Protein AF-K1TNC6-F1 (afdb_monomer_lite)

Secondary structure (DSSP, 8-state):
-PPP-PPPP-EEEEEETTEEEEEETTTTEEEE---SPPPP-TTS-HHHHHHHHHHHH-SS------S-HHHHHHHHHHHHHHHHHHHHHHHHHHHHHHHHTS---PPP--HHHHH-HHHHHHHHHHHHHHHHHHHHHHHS-SS---SS-----TTT-

Foldseek 3Di:
DDPPDDDDWDWDWDQDPQGIWIAGPVVRDIGDPDPHDGDDDPVDDVVVSVVVVVVVPPPDDDDDDDDPCPVVVVVVVVVVVVVVVVVVVVVVVVVVVVVVVPDQPQDDDDPVLCPDPVCVVVNVVSVVVSVVVVVVVVPDDPDDDDPDDPDDDPVVD

Radius of gyration: 32.26 Å; chains: 1; bounding box: 83×70×68 Å

Structure (mmCIF, N/CA/C/O backbone):
data_AF-K1TNC6-F1
#
_entry.id   AF-K1TNC6-F1
#
loop_
_atom_site.group_PDB
_atom_site.id
_atom_site.type_symbol
_atom_site.label_atom_id
_atom_site.label_alt_id
_atom_site.label_comp_id
_atom_site.label_asym_id
_atom_site.label_entity_id
_atom_site.label_seq_id
_atom_site.pdbx_PDB_ins_code
_atom_site.Cartn_x
_atom_site.Cartn_y
_atom_site.Cartn_z
_atom_site.occupancy
_atom_site.B_iso_or_equiv
_atom_site.auth_seq_id
_atom_site.auth_comp_id
_atom_site.auth_asym_id
_atom_site.auth_atom_id
_atom_site.pdbx_PDB_model_num
ATOM 1 N N . MET A 1 1 ? 59.510 36.411 -0.422 1.00 60.94 1 MET A N 1
ATOM 2 C CA . MET A 1 1 ? 58.804 36.754 -1.675 1.00 60.94 1 MET A CA 1
ATOM 3 C C . MET A 1 1 ? 57.589 35.845 -1.750 1.00 60.94 1 MET A C 1
ATOM 5 O O . MET A 1 1 ? 57.744 34.676 -1.435 1.00 60.94 1 MET A O 1
ATOM 9 N N . LYS A 1 2 ? 56.385 36.374 -1.997 1.00 62.66 2 LYS A N 1
ATOM 10 C CA . LYS A 1 2 ? 55.171 35.546 -2.102 1.00 62.66 2 LYS A CA 1
ATOM 11 C C . LYS A 1 2 ? 55.139 34.957 -3.509 1.00 62.66 2 LYS A C 1
ATOM 13 O O . LYS A 1 2 ? 55.265 35.721 -4.464 1.00 62.66 2 LYS A O 1
ATOM 18 N N . ASP A 1 3 ? 55.017 33.640 -3.614 1.00 74.25 3 ASP A N 1
ATOM 19 C CA . ASP A 1 3 ? 54.965 32.958 -4.905 1.00 74.25 3 ASP A CA 1
ATOM 20 C C . ASP A 1 3 ? 53.790 33.485 -5.747 1.00 74.25 3 ASP A C 1
ATOM 22 O O . ASP A 1 3 ? 52.701 33.711 -5.204 1.00 74.25 3 ASP A O 1
ATOM 26 N N . PRO A 1 4 ? 53.984 33.717 -7.059 1.00 76.06 4 PRO A N 1
ATOM 27 C CA . PRO A 1 4 ? 52.919 34.198 -7.926 1.00 76.06 4 PRO A CA 1
ATOM 28 C C . PRO A 1 4 ? 51.790 33.163 -7.984 1.00 76.06 4 PRO A C 1
ATOM 30 O O . PRO A 1 4 ? 51.997 32.000 -8.340 1.00 76.06 4 PRO A O 1
ATOM 33 N N . LEU A 1 5 ? 50.582 33.594 -7.611 1.00 77.25 5 LEU A N 1
ATOM 34 C CA . LEU A 1 5 ? 49.397 32.745 -7.577 1.00 77.25 5 LEU A CA 1
ATOM 35 C C . LEU A 1 5 ? 49.023 32.332 -9.006 1.00 77.25 5 LEU A C 1
ATOM 37 O O . LEU A 1 5 ? 48.626 33.167 -9.818 1.00 77.25 5 LEU A O 1
ATOM 41 N N . LYS A 1 6 ? 49.157 31.038 -9.313 1.00 79.88 6 LYS A N 1
ATOM 42 C CA . LYS A 1 6 ? 48.755 30.488 -10.611 1.00 79.88 6 LYS A CA 1
ATOM 43 C C . LYS A 1 6 ? 47.228 30.565 -10.770 1.00 79.88 6 LYS A C 1
ATOM 45 O O . LYS A 1 6 ? 46.513 30.313 -9.793 1.00 79.88 6 LYS A O 1
ATOM 50 N N . PRO A 1 7 ? 46.720 30.886 -11.973 1.00 80.25 7 PRO A N 1
ATOM 51 C CA . PRO A 1 7 ? 45.289 30.839 -12.246 1.00 80.25 7 PRO A CA 1
ATOM 52 C C . PRO A 1 7 ? 44.763 29.411 -12.051 1.00 80.25 7 PRO A C 1
ATOM 54 O O . PRO A 1 7 ? 45.460 28.437 -12.333 1.00 80.25 7 PRO A O 1
ATOM 57 N N . ARG A 1 8 ? 43.542 29.293 -11.519 1.00 80.38 8 ARG A N 1
ATOM 58 C CA . ARG A 1 8 ? 42.866 28.003 -11.343 1.00 80.38 8 ARG A CA 1
ATOM 59 C C . ARG A 1 8 ? 42.250 27.553 -12.662 1.00 80.38 8 ARG A C 1
ATOM 61 O O . ARG A 1 8 ? 41.663 28.369 -13.368 1.00 80.38 8 ARG A O 1
ATOM 68 N N . ASP A 1 9 ? 42.333 26.255 -12.924 1.00 85.00 9 ASP A N 1
ATOM 69 C CA . ASP A 1 9 ? 41.695 25.635 -14.080 1.00 85.00 9 ASP A CA 1
ATOM 70 C C . ASP A 1 9 ? 40.168 25.760 -14.006 1.00 85.00 9 ASP A C 1
ATOM 72 O O . ASP A 1 9 ? 39.556 25.651 -12.934 1.00 85.00 9 ASP A O 1
ATOM 76 N N . LYS A 1 10 ? 39.543 25.958 -15.167 1.00 88.12 10 LYS A N 1
ATOM 77 C CA . LYS A 1 10 ? 38.090 25.972 -15.305 1.00 88.12 10 LYS A CA 1
ATOM 78 C C . LYS A 1 10 ? 37.582 24.549 -15.522 1.00 88.12 10 LYS A C 1
ATOM 80 O O . LYS A 1 10 ? 37.638 24.013 -16.623 1.00 88.12 10 LYS A O 1
ATOM 85 N N . ILE A 1 11 ? 37.084 23.955 -14.444 1.00 90.56 11 ILE A N 1
ATOM 86 C CA . ILE A 1 11 ? 36.599 22.575 -14.419 1.00 90.56 11 ILE A CA 1
ATOM 87 C C . ILE A 1 11 ? 35.067 22.566 -14.407 1.00 90.56 11 ILE A C 1
ATOM 89 O O . ILE A 1 11 ? 34.441 23.269 -13.608 1.00 90.56 11 ILE A O 1
ATOM 93 N N . THR A 1 12 ? 34.458 21.764 -15.280 1.00 91.69 12 THR A N 1
ATOM 94 C CA . THR A 1 12 ? 33.009 21.527 -15.310 1.00 91.69 12 THR A CA 1
ATOM 95 C C . THR A 1 12 ? 32.704 20.036 -15.346 1.00 91.69 12 THR A C 1
ATOM 97 O O . THR A 1 12 ? 33.453 19.259 -15.920 1.00 91.69 12 THR A O 1
ATOM 100 N N . GLN A 1 13 ? 31.592 19.617 -14.745 1.00 93.75 13 GLN A N 1
ATOM 101 C CA . GLN A 1 13 ? 31.137 18.231 -14.829 1.00 93.75 13 GLN A CA 1
ATOM 102 C C . GLN A 1 13 ? 29.942 18.131 -15.772 1.00 93.75 13 GLN A C 1
ATOM 104 O O . GLN A 1 13 ? 29.006 18.934 -15.702 1.00 93.75 13 GLN A O 1
ATOM 109 N N . LYS A 1 14 ? 29.983 17.153 -16.675 1.00 91.62 14 LYS A N 1
ATOM 110 C CA . LYS A 1 14 ? 28.945 16.897 -17.674 1.00 91.62 14 LYS A CA 1
ATOM 111 C C . LYS A 1 14 ? 28.487 15.447 -17.583 1.00 91.62 14 LYS A C 1
ATOM 113 O O . LYS A 1 14 ? 29.267 14.543 -17.294 1.00 91.62 14 LYS A O 1
ATOM 118 N N . MET A 1 15 ? 27.205 15.226 -17.849 1.00 92.81 15 MET A N 1
ATOM 119 C CA . MET A 1 15 ? 26.648 13.883 -17.983 1.00 92.81 15 MET A CA 1
ATOM 120 C C . MET A 1 15 ? 26.757 13.439 -19.439 1.00 92.8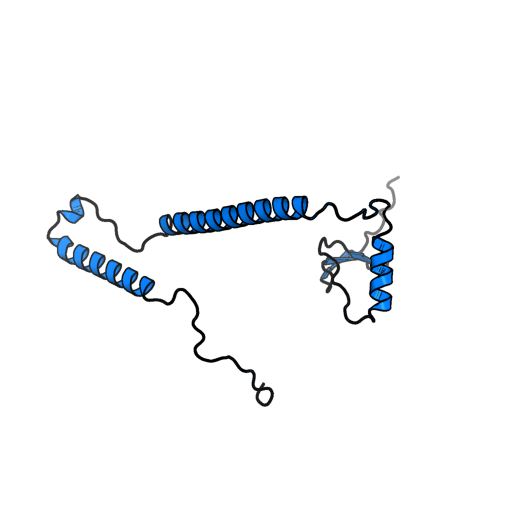1 15 MET A C 1
ATOM 122 O O . MET A 1 15 ? 26.220 14.097 -20.326 1.00 92.81 15 MET A O 1
ATOM 126 N N . SER A 1 16 ? 27.440 12.322 -19.674 1.00 83.94 16 SER A N 1
ATOM 127 C CA . SER A 1 16 ? 27.522 11.644 -20.969 1.00 83.94 16 SER A CA 1
ATOM 128 C C . SER A 1 16 ? 26.727 10.329 -20.944 1.00 83.94 16 SER A C 1
ATOM 130 O O . SER A 1 16 ? 26.284 9.884 -19.880 1.00 83.94 16 SER A O 1
ATOM 132 N N . ARG A 1 17 ? 26.557 9.686 -22.109 1.00 83.12 17 ARG A N 1
ATOM 133 C CA . ARG A 1 17 ? 25.978 8.328 -22.260 1.00 83.12 17 ARG A CA 1
ATOM 134 C C . ARG A 1 17 ? 26.593 7.335 -21.265 1.00 83.12 17 ARG A C 1
ATOM 136 O O . ARG A 1 17 ? 25.901 6.562 -20.604 1.00 83.12 17 ARG A O 1
ATOM 143 N N . ASP A 1 18 ? 27.896 7.480 -21.132 1.00 77.81 18 ASP A N 1
ATOM 144 C CA . ASP A 1 18 ? 28.833 6.672 -20.378 1.00 77.81 18 ASP A CA 1
ATOM 145 C C . ASP A 1 18 ? 28.944 7.087 -18.901 1.00 77.81 18 ASP A C 1
ATOM 147 O O . ASP A 1 18 ? 29.632 6.463 -18.100 1.00 77.81 18 ASP A O 1
ATOM 151 N N . GLY A 1 19 ? 28.212 8.121 -18.494 1.00 87.81 19 GLY A N 1
ATOM 152 C CA . GLY A 1 19 ? 28.184 8.623 -17.129 1.00 87.81 19 GLY A CA 1
ATOM 153 C C . GLY A 1 19 ? 28.879 9.972 -16.976 1.00 87.81 19 GLY A C 1
ATOM 154 O O . GLY A 1 19 ? 29.031 10.739 -17.926 1.00 87.81 19 GLY A O 1
ATOM 155 N N . LEU A 1 20 ? 29.231 10.290 -15.735 1.00 90.25 20 LEU A N 1
ATOM 156 C CA . LEU A 1 20 ? 29.827 11.562 -15.343 1.00 90.25 20 LEU A CA 1
ATOM 157 C C . LEU A 1 20 ? 31.258 11.714 -15.887 1.00 90.25 20 LEU A C 1
ATOM 159 O O . LEU A 1 20 ? 32.128 10.883 -15.603 1.00 90.25 20 LEU A O 1
ATOM 163 N N . ILE A 1 21 ? 31.484 12.795 -16.631 1.00 90.94 21 ILE A N 1
ATOM 164 C CA . ILE A 1 21 ? 32.794 13.229 -17.120 1.00 90.94 21 ILE A CA 1
ATOM 165 C C . ILE A 1 21 ? 33.123 14.614 -16.556 1.00 90.94 21 ILE A C 1
ATOM 167 O O . ILE A 1 21 ? 32.240 15.459 -16.397 1.00 90.94 21 ILE A O 1
ATOM 171 N N . GLU A 1 22 ? 34.390 14.844 -16.257 1.00 90.94 22 G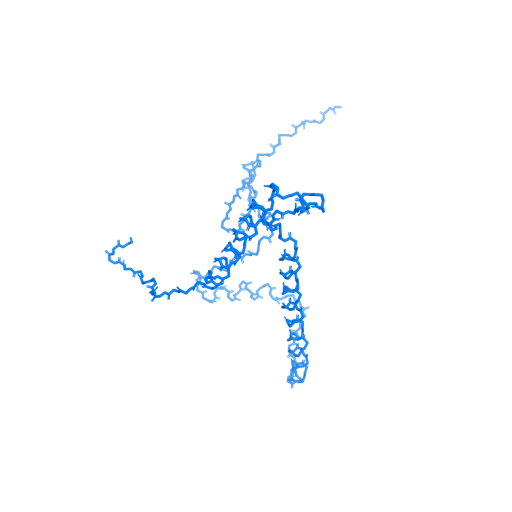LU A N 1
ATOM 172 C CA . GLU A 1 22 ? 34.937 16.132 -15.860 1.00 90.94 22 GLU A CA 1
ATOM 173 C C . GLU A 1 22 ? 35.703 16.732 -17.041 1.00 90.94 22 GLU A C 1
ATOM 175 O O . GLU A 1 22 ? 36.576 16.086 -17.612 1.00 90.94 22 GLU A O 1
ATOM 180 N N . VAL A 1 23 ? 35.345 17.951 -17.440 1.00 91.00 23 VAL A N 1
ATOM 181 C CA . VAL A 1 23 ? 35.933 18.685 -18.561 1.00 91.00 23 VAL A CA 1
ATOM 182 C C . VAL A 1 23 ? 36.703 19.877 -18.008 1.00 91.00 23 VAL A C 1
ATOM 184 O O . VAL A 1 23 ? 36.121 20.767 -17.381 1.00 91.00 23 VAL A O 1
ATOM 187 N N . ASN A 1 24 ? 38.010 19.895 -18.247 1.00 88.62 24 ASN A N 1
ATOM 188 C CA . ASN A 1 24 ? 38.887 21.015 -17.950 1.00 88.62 24 ASN A CA 1
ATOM 189 C C . ASN A 1 24 ? 39.040 21.873 -19.209 1.00 88.62 24 ASN A C 1
ATOM 191 O O . ASN A 1 24 ? 39.790 21.537 -20.121 1.00 88.62 24 ASN A O 1
ATOM 195 N N . GLU A 1 25 ? 38.335 22.999 -19.246 1.00 81.75 25 GLU A N 1
ATOM 196 C CA . GLU A 1 25 ? 38.319 23.914 -20.393 1.00 81.75 25 GLU A CA 1
ATOM 197 C C . GLU A 1 25 ? 39.667 24.631 -20.580 1.00 81.75 25 GLU A C 1
ATOM 199 O O . GLU A 1 25 ? 39.978 25.087 -21.672 1.00 81.75 25 GLU A O 1
ATOM 204 N N . THR A 1 26 ? 40.492 24.721 -19.532 1.00 81.56 26 THR A N 1
ATOM 205 C CA . THR A 1 26 ? 41.816 25.367 -19.585 1.00 81.56 26 THR A CA 1
ATOM 206 C C . THR A 1 26 ? 42.883 24.459 -20.195 1.00 81.56 26 THR A C 1
ATOM 208 O O . THR A 1 26 ? 43.842 24.949 -20.785 1.00 81.56 26 THR A O 1
ATOM 211 N N . LYS A 1 27 ? 42.727 23.140 -20.044 1.00 81.06 27 LYS A N 1
ATOM 212 C CA . LYS A 1 27 ? 43.653 22.123 -20.568 1.00 81.06 27 LYS A CA 1
ATOM 213 C C . LYS A 1 27 ? 43.091 21.349 -21.759 1.00 81.06 27 LYS A C 1
ATOM 215 O O . LYS A 1 27 ? 43.787 20.489 -22.284 1.00 81.06 27 LYS A O 1
ATOM 220 N N . GLU A 1 28 ? 41.844 21.629 -22.139 1.00 81.12 28 GLU A N 1
ATOM 221 C CA . GLU A 1 28 ? 41.077 20.888 -23.148 1.00 81.12 28 GLU A CA 1
ATOM 222 C C . GLU A 1 28 ? 41.039 19.371 -22.877 1.00 81.12 28 GLU A C 1
ATOM 224 O O . GLU A 1 28 ? 40.957 18.556 -23.793 1.00 81.12 28 GLU A O 1
ATOM 229 N N . THR A 1 29 ? 41.091 18.972 -21.601 1.00 82.31 29 THR A N 1
ATOM 230 C CA . THR A 1 29 ? 41.043 17.561 -21.196 1.00 82.31 29 THR A CA 1
ATOM 231 C C . THR A 1 29 ? 39.650 17.175 -20.713 1.00 82.31 29 THR A C 1
ATOM 233 O O . THR A 1 29 ? 38.964 17.957 -20.053 1.00 82.31 29 THR A O 1
ATOM 236 N N . ALA A 1 30 ? 39.231 15.947 -21.024 1.00 84.88 30 ALA A N 1
ATOM 237 C CA . ALA A 1 30 ? 37.993 15.355 -20.531 1.00 84.88 30 ALA A CA 1
ATOM 238 C C . ALA A 1 30 ? 38.291 13.988 -19.906 1.00 84.88 30 ALA A C 1
ATOM 240 O O . ALA A 1 30 ? 38.787 13.089 -20.582 1.00 84.88 30 ALA A O 1
ATOM 241 N N . GLU A 1 31 ? 37.984 13.829 -18.621 1.00 86.44 31 GLU A N 1
ATOM 242 C CA . GLU A 1 31 ? 38.235 12.602 -17.865 1.00 86.44 31 GLU A CA 1
ATOM 243 C C . GLU A 1 31 ? 36.928 11.996 -17.353 1.00 86.44 31 GLU A C 1
ATOM 245 O O . GLU A 1 31 ? 36.048 12.687 -16.837 1.00 86.44 31 GLU A O 1
ATOM 250 N N . ARG A 1 32 ? 36.777 10.674 -17.482 1.00 86.75 32 ARG A N 1
ATOM 251 C CA . ARG A 1 32 ? 35.612 9.955 -16.956 1.00 86.75 32 ARG A CA 1
ATOM 252 C C . ARG A 1 32 ? 35.815 9.662 -15.476 1.00 86.75 32 ARG A C 1
ATOM 254 O O . ARG A 1 32 ? 36.668 8.866 -15.106 1.00 86.75 32 ARG A O 1
ATOM 261 N N . ILE A 1 33 ? 34.959 10.245 -14.643 1.00 88.81 33 ILE A N 1
ATOM 262 C CA . ILE A 1 33 ? 34.966 10.055 -13.183 1.00 88.81 33 ILE A CA 1
ATOM 263 C C . ILE A 1 33 ? 33.846 9.116 -12.701 1.00 88.81 33 ILE A C 1
ATOM 265 O O . ILE A 1 33 ? 33.696 8.853 -11.508 1.00 88.81 33 ILE A O 1
ATOM 269 N N . SER A 1 34 ? 33.031 8.595 -13.623 1.00 84.12 34 SER A N 1
ATOM 270 C CA . SER A 1 34 ? 31.932 7.682 -13.309 1.00 84.12 34 SER A CA 1
ATOM 271 C C . SER A 1 34 ? 32.395 6.250 -13.046 1.00 84.12 34 SER A C 1
ATOM 273 O O . SER A 1 34 ? 33.150 5.687 -13.830 1.00 84.12 34 SER A O 1
ATOM 275 N N . ARG A 1 35 ? 31.831 5.621 -12.004 1.00 85.19 35 ARG A N 1
ATOM 276 C CA . ARG A 1 35 ? 31.988 4.184 -11.702 1.00 85.19 35 ARG A CA 1
ATOM 277 C C . ARG A 1 35 ? 31.034 3.271 -12.490 1.00 85.19 35 ARG A C 1
ATOM 279 O O . ARG A 1 35 ? 30.959 2.085 -12.196 1.00 85.19 35 ARG A O 1
ATOM 286 N N . ARG A 1 36 ? 30.246 3.818 -13.423 1.00 80.62 36 ARG A N 1
ATOM 287 C CA . ARG A 1 36 ? 29.344 3.030 -14.277 1.00 80.62 36 ARG A CA 1
ATOM 288 C C . ARG A 1 36 ? 30.176 2.167 -15.228 1.00 80.62 36 ARG A C 1
ATOM 290 O O . ARG A 1 36 ? 31.122 2.688 -15.820 1.00 80.62 36 ARG A O 1
ATOM 297 N N . GLU A 1 37 ? 29.800 0.902 -15.396 1.00 77.00 37 GLU A N 1
ATOM 298 C CA . GLU A 1 37 ? 30.378 0.012 -16.409 1.00 77.00 37 GLU A CA 1
ATOM 299 C C . GLU A 1 37 ? 30.222 0.621 -17.811 1.00 77.00 37 GLU A C 1
ATOM 301 O O . GLU A 1 37 ? 29.258 1.338 -18.093 1.00 77.00 37 GLU A O 1
ATOM 306 N N . GLN A 1 38 ? 31.215 0.420 -18.676 1.00 73.31 38 GLN A N 1
ATOM 307 C CA . GLN A 1 38 ? 31.145 0.911 -20.047 1.00 73.31 38 GLN A CA 1
ATOM 308 C C . GLN A 1 38 ? 30.134 0.062 -20.818 1.00 73.31 38 GLN A C 1
ATOM 310 O O . GLN A 1 38 ? 30.248 -1.162 -20.846 1.00 73.31 38 GLN A O 1
ATOM 315 N N . GLU A 1 39 ? 29.122 0.702 -21.403 1.00 69.00 39 GLU A N 1
ATOM 316 C CA . GLU A 1 39 ? 28.167 -0.022 -22.234 1.00 69.00 39 GLU A CA 1
ATOM 317 C C . GLU A 1 39 ? 28.850 -0.442 -23.537 1.00 69.00 39 GLU A C 1
ATOM 319 O O . GLU A 1 39 ? 29.611 0.321 -24.131 1.00 69.00 39 GLU A O 1
ATOM 324 N N . ALA A 1 40 ? 28.599 -1.677 -23.966 1.00 69.81 40 ALA A N 1
ATOM 325 C CA . ALA A 1 40 ? 29.144 -2.177 -25.216 1.00 69.81 40 ALA A CA 1
ATOM 326 C C . ALA A 1 40 ? 28.481 -1.463 -26.405 1.00 69.81 40 ALA A C 1
ATOM 328 O O . ALA A 1 40 ? 27.255 -1.434 -26.536 1.00 69.81 40 ALA A O 1
ATOM 329 N N . ASP A 1 41 ? 29.305 -0.914 -27.295 1.00 67.88 41 ASP A N 1
ATOM 330 C CA . ASP A 1 41 ? 28.858 -0.325 -28.555 1.00 67.88 41 ASP A CA 1
ATOM 331 C C . ASP A 1 41 ? 28.474 -1.432 -29.550 1.00 67.88 41 ASP A C 1
ATOM 333 O O . ASP A 1 41 ? 29.291 -1.892 -30.348 1.00 67.88 41 ASP A O 1
ATOM 337 N N . PHE A 1 42 ? 27.204 -1.842 -29.554 1.00 65.94 42 PHE A N 1
ATOM 338 C CA . PHE A 1 42 ? 26.682 -2.843 -30.501 1.00 65.94 42 PHE A CA 1
ATOM 339 C C . PHE A 1 42 ? 26.525 -2.326 -31.945 1.00 65.94 42 PHE A C 1
ATOM 341 O O . PHE A 1 42 ? 26.059 -3.055 -32.817 1.00 65.94 42 PHE A O 1
ATOM 348 N N . SER A 1 43 ? 26.887 -1.068 -32.210 1.00 68.81 43 SER A N 1
ATOM 349 C CA . SER A 1 43 ? 26.931 -0.485 -33.557 1.00 68.81 43 SER A CA 1
ATOM 350 C C . SER A 1 43 ? 28.216 -0.826 -34.321 1.00 68.81 43 SER A C 1
ATOM 352 O O . SER A 1 43 ? 28.266 -0.645 -35.538 1.00 68.81 43 SER A O 1
ATOM 354 N N . LYS A 1 44 ? 29.255 -1.317 -33.631 1.00 63.12 44 LYS A N 1
ATOM 355 C CA . LYS A 1 44 ? 30.518 -1.749 -34.241 1.00 63.12 44 LYS A CA 1
ATOM 356 C C . LYS A 1 44 ? 30.407 -3.209 -34.689 1.00 63.12 44 LYS A C 1
ATOM 358 O O . LYS A 1 44 ? 29.818 -4.040 -34.002 1.00 63.12 44 LYS A O 1
ATOM 363 N N . GLN A 1 45 ? 30.970 -3.517 -35.858 1.00 58.28 45 GLN A N 1
ATOM 364 C CA . GLN A 1 45 ? 31.040 -4.882 -36.389 1.00 58.28 45 GLN A CA 1
ATOM 365 C C . GLN A 1 45 ? 31.707 -5.818 -35.353 1.00 58.28 45 GLN A C 1
ATOM 367 O O . GLN A 1 45 ? 32.663 -5.405 -34.688 1.00 58.28 45 GLN A O 1
ATOM 372 N N . PRO A 1 46 ? 31.240 -7.074 -35.212 1.00 57.47 46 PRO A N 1
ATOM 373 C CA . PRO A 1 46 ? 31.637 -7.985 -34.127 1.00 57.47 46 PRO A CA 1
ATOM 374 C C . PRO A 1 46 ? 33.148 -8.266 -34.074 1.00 57.47 46 PRO A C 1
ATOM 376 O O . PRO A 1 46 ? 33.686 -8.585 -33.016 1.00 57.47 46 PRO A O 1
ATOM 379 N N . GLU A 1 47 ? 33.844 -8.095 -35.196 1.00 54.44 47 GLU A N 1
ATOM 380 C CA . GLU A 1 47 ? 35.281 -8.334 -35.332 1.00 54.44 47 GLU A CA 1
ATOM 381 C C . GLU A 1 47 ? 36.148 -7.287 -34.602 1.00 54.44 47 GLU A C 1
ATOM 383 O O . GLU A 1 47 ? 37.242 -7.610 -34.145 1.00 54.44 47 GLU A O 1
ATOM 388 N N . GLN A 1 48 ? 35.645 -6.061 -34.404 1.00 53.88 48 GLN A N 1
ATOM 389 C CA . GLN A 1 48 ? 36.340 -5.008 -33.646 1.00 53.88 48 GLN A CA 1
ATOM 390 C C . GLN A 1 48 ? 36.040 -5.080 -32.139 1.00 53.88 48 GLN A C 1
ATOM 392 O O . GLN A 1 48 ? 36.935 -4.878 -31.323 1.00 53.88 48 GLN A O 1
ATOM 397 N N . ALA A 1 49 ? 34.819 -5.469 -31.754 1.00 51.62 49 ALA A N 1
ATOM 398 C CA . ALA A 1 49 ? 34.446 -5.666 -30.347 1.00 51.62 49 ALA A CA 1
ATOM 399 C C . ALA A 1 49 ? 35.210 -6.831 -29.682 1.00 51.62 49 ALA A C 1
ATOM 401 O O . ALA A 1 49 ? 35.480 -6.809 -28.478 1.00 51.62 49 ALA A O 1
ATOM 402 N N . ALA A 1 50 ? 35.596 -7.842 -30.468 1.00 52.47 50 ALA A N 1
ATOM 403 C CA . ALA A 1 50 ? 36.399 -8.970 -30.001 1.00 52.47 50 ALA A CA 1
ATOM 404 C C . ALA A 1 50 ? 37.864 -8.595 -29.699 1.00 52.47 50 ALA A C 1
ATOM 406 O O . ALA A 1 50 ? 38.488 -9.224 -28.848 1.00 52.47 50 ALA A O 1
ATOM 407 N N . GLN A 1 51 ? 38.424 -7.574 -30.358 1.00 53.06 51 GLN A N 1
ATOM 408 C CA . GLN A 1 51 ? 39.823 -7.170 -30.157 1.00 53.06 51 GLN A CA 1
ATOM 409 C C . GLN A 1 51 ? 40.002 -6.325 -28.889 1.00 53.06 51 GLN A C 1
ATOM 411 O O . GLN A 1 51 ? 40.945 -6.563 -28.134 1.00 53.06 51 GLN A O 1
ATOM 416 N N . ASP A 1 52 ? 39.060 -5.426 -28.593 1.00 51.31 52 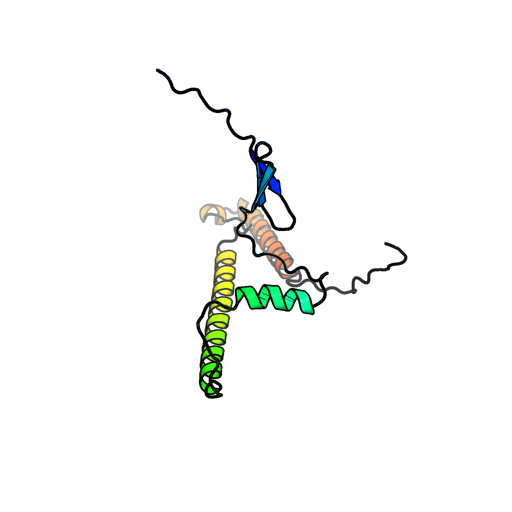ASP A N 1
ATOM 417 C CA . ASP A 1 52 ? 39.085 -4.623 -27.361 1.00 51.31 52 ASP A CA 1
ATOM 418 C C . ASP A 1 52 ? 38.801 -5.477 -26.111 1.00 51.31 52 ASP A C 1
ATOM 420 O O . ASP A 1 52 ? 39.442 -5.312 -25.071 1.00 51.31 52 ASP A O 1
ATOM 424 N N . THR A 1 53 ? 37.900 -6.462 -26.222 1.00 51.81 53 THR A N 1
ATOM 425 C CA . THR A 1 53 ? 37.651 -7.437 -25.145 1.00 51.81 53 THR A CA 1
ATOM 426 C C . THR A 1 53 ? 38.820 -8.408 -24.958 1.00 51.81 53 THR A C 1
ATOM 428 O O . THR A 1 53 ? 39.175 -8.717 -23.822 1.00 51.81 53 THR A O 1
ATOM 431 N N . ALA A 1 54 ? 39.487 -8.844 -26.033 1.00 46.22 54 ALA A N 1
ATOM 432 C CA . ALA A 1 54 ? 40.681 -9.685 -25.933 1.00 46.22 54 ALA A CA 1
ATOM 433 C C . ALA A 1 54 ? 41.885 -8.943 -25.323 1.00 46.22 54 ALA A C 1
ATOM 435 O O . ALA A 1 54 ? 42.610 -9.536 -24.525 1.00 46.22 54 ALA A O 1
ATOM 436 N N . ALA A 1 55 ? 42.074 -7.653 -25.621 1.00 50.72 55 ALA A N 1
ATOM 437 C CA . ALA A 1 55 ? 43.139 -6.839 -25.026 1.00 50.72 55 ALA A CA 1
ATOM 438 C C . ALA A 1 55 ? 42.949 -6.614 -23.512 1.00 50.72 55 ALA A C 1
ATOM 440 O O . ALA A 1 55 ? 43.925 -6.460 -22.777 1.00 50.72 55 ALA A O 1
ATOM 441 N N . GLN A 1 56 ? 41.706 -6.649 -23.020 1.00 48.41 56 GLN A N 1
ATOM 442 C CA . GLN A 1 56 ? 41.406 -6.554 -21.589 1.00 48.41 56 GLN A CA 1
ATOM 443 C C . GLN A 1 56 ? 41.556 -7.898 -20.849 1.00 48.41 56 GLN A C 1
ATOM 445 O O . GLN A 1 56 ? 41.726 -7.920 -19.629 1.00 48.41 56 GLN A O 1
ATOM 450 N N . LEU A 1 57 ? 41.546 -9.022 -21.576 1.00 42.28 57 LEU A N 1
ATOM 451 C CA . LEU A 1 57 ? 41.633 -10.376 -21.019 1.00 42.28 57 LEU A CA 1
ATOM 452 C C . LEU A 1 57 ? 43.064 -10.934 -20.918 1.00 42.28 57 LEU A C 1
ATOM 454 O O . LEU A 1 57 ? 43.251 -12.000 -20.336 1.00 42.28 57 LEU A O 1
ATOM 458 N N . THR A 1 58 ? 44.098 -10.233 -21.394 1.00 40.38 58 THR A N 1
ATOM 459 C CA . THR A 1 58 ? 45.501 -10.687 -21.273 1.00 40.38 58 THR A CA 1
ATOM 460 C C . THR A 1 58 ? 46.164 -10.353 -19.928 1.00 40.38 58 THR A C 1
ATOM 462 O O . THR A 1 58 ? 47.387 -10.237 -19.850 1.00 40.38 58 THR A O 1
ATOM 465 N N . SER A 1 59 ? 45.393 -10.241 -18.841 1.00 38.50 59 SER A N 1
ATOM 466 C CA . SER A 1 59 ? 45.965 -10.364 -17.492 1.00 38.50 59 SER A CA 1
ATOM 467 C C . SER A 1 59 ? 46.267 -11.848 -17.224 1.00 38.50 59 SER A C 1
ATOM 469 O O . SER A 1 59 ? 45.387 -12.690 -17.409 1.00 38.50 59 SER A O 1
ATOM 471 N N . PRO A 1 60 ? 47.501 -12.221 -16.840 1.00 39.00 60 PRO A N 1
ATOM 472 C CA . PRO A 1 60 ? 47.933 -13.610 -16.866 1.00 39.00 60 PRO A CA 1
ATOM 473 C C . PRO A 1 60 ? 47.326 -14.384 -15.698 1.00 39.00 60 PRO A C 1
ATOM 475 O O . PRO A 1 60 ? 47.720 -14.214 -14.547 1.00 39.00 60 PRO A O 1
ATOM 478 N N . GLY A 1 61 ? 46.398 -15.284 -16.003 1.00 44.22 61 GLY A N 1
ATOM 479 C CA . GLY A 1 61 ? 45.964 -16.287 -15.043 1.00 44.22 61 GLY A CA 1
ATOM 480 C C . GLY A 1 61 ? 44.585 -16.835 -15.339 1.00 44.22 61 GLY A C 1
ATOM 481 O O . GLY A 1 61 ? 43.606 -16.335 -14.799 1.00 44.22 61 GLY A O 1
ATOM 482 N N . THR A 1 62 ? 44.523 -17.891 -16.151 1.00 38.22 62 THR A N 1
ATOM 483 C CA . THR A 1 62 ? 43.825 -19.163 -15.860 1.00 38.22 62 THR A CA 1
ATOM 484 C C . THR A 1 62 ? 43.548 -19.889 -17.178 1.00 38.22 62 THR A C 1
ATOM 486 O O . THR A 1 62 ? 42.686 -19.507 -17.961 1.00 38.22 62 THR A O 1
ATOM 489 N N . PHE A 1 63 ? 44.301 -20.962 -17.420 1.00 37.91 63 PHE A N 1
ATOM 490 C CA . PHE A 1 63 ? 44.029 -21.932 -18.481 1.00 37.91 63 PHE A CA 1
ATOM 491 C C . PHE A 1 63 ? 42.855 -22.836 -18.059 1.00 37.91 63 PHE A C 1
ATOM 493 O O . PHE A 1 63 ? 42.890 -23.342 -16.934 1.00 37.91 63 PHE A O 1
ATOM 500 N N . PRO A 1 64 ? 41.860 -23.129 -18.918 1.00 45.53 64 PRO A N 1
ATOM 501 C CA . PRO A 1 64 ? 40.825 -24.098 -18.582 1.00 45.53 64 PRO A CA 1
ATOM 502 C C . PRO A 1 64 ? 41.353 -25.520 -18.821 1.00 45.53 64 PRO A C 1
ATOM 504 O O . PRO A 1 64 ? 41.747 -25.871 -19.933 1.00 45.53 64 PRO A O 1
ATOM 507 N N . LYS A 1 65 ? 41.371 -26.353 -17.774 1.00 51.66 65 LYS A N 1
ATOM 508 C CA . LYS A 1 65 ? 41.647 -27.795 -17.870 1.00 51.66 65 LYS A CA 1
ATOM 509 C C . LYS A 1 65 ? 40.382 -28.600 -17.557 1.00 51.66 65 LYS A C 1
ATOM 511 O O . LYS A 1 65 ? 39.833 -28.492 -16.470 1.00 51.66 65 LYS A O 1
ATOM 516 N N . ASN A 1 66 ? 39.994 -29.409 -18.541 1.00 45.09 66 ASN A N 1
ATOM 517 C CA . ASN A 1 66 ? 39.372 -30.739 -18.500 1.00 45.09 66 ASN A CA 1
ATOM 518 C C . ASN A 1 66 ? 38.281 -31.037 -17.448 1.00 45.09 66 ASN A C 1
ATOM 520 O O . ASN A 1 66 ? 38.576 -31.338 -16.302 1.00 45.09 66 ASN A O 1
ATOM 524 N N . ASP A 1 67 ? 37.030 -31.078 -17.918 1.00 49.78 67 ASP A N 1
ATOM 525 C CA . ASP A 1 67 ? 35.986 -32.117 -17.748 1.00 49.78 67 ASP A CA 1
ATOM 526 C C . ASP A 1 67 ? 35.826 -32.946 -16.440 1.00 49.78 67 ASP A C 1
ATOM 528 O O . ASP A 1 67 ? 35.205 -34.008 -16.452 1.00 49.78 67 ASP A O 1
ATOM 532 N N . THR A 1 68 ? 36.265 -32.453 -15.280 1.00 48.09 68 THR A N 1
ATOM 533 C CA . THR A 1 68 ? 35.876 -32.965 -13.942 1.00 48.09 68 THR A CA 1
ATOM 534 C C . THR A 1 68 ? 34.687 -32.214 -13.326 1.00 48.09 68 THR A C 1
ATOM 536 O O . THR A 1 68 ? 34.138 -32.624 -12.307 1.00 48.09 68 THR A O 1
ATOM 539 N N . GLY A 1 69 ? 34.226 -31.130 -13.955 1.00 54.16 69 GLY A N 1
ATOM 540 C CA . GLY A 1 69 ? 33.293 -30.173 -13.351 1.00 54.16 69 GLY A CA 1
ATOM 541 C C . GLY A 1 69 ? 31.807 -30.551 -13.343 1.00 54.16 69 GLY A C 1
ATOM 542 O O . GLY A 1 69 ? 30.990 -29.656 -13.151 1.00 54.16 69 GLY A O 1
ATOM 543 N N . LYS A 1 70 ? 31.396 -31.801 -13.615 1.00 53.53 70 LYS A N 1
ATOM 544 C CA . LYS A 1 70 ? 29.957 -32.166 -13.603 1.00 53.53 70 LYS A CA 1
ATOM 545 C C . LYS A 1 70 ? 29.412 -32.367 -12.187 1.00 53.53 70 LYS A C 1
ATOM 547 O O . LYS A 1 70 ? 28.325 -31.886 -11.894 1.00 53.53 70 LYS A O 1
ATOM 552 N N . THR A 1 71 ? 30.152 -33.027 -11.302 1.00 53.94 71 THR A N 1
ATOM 553 C CA . THR A 1 71 ? 29.761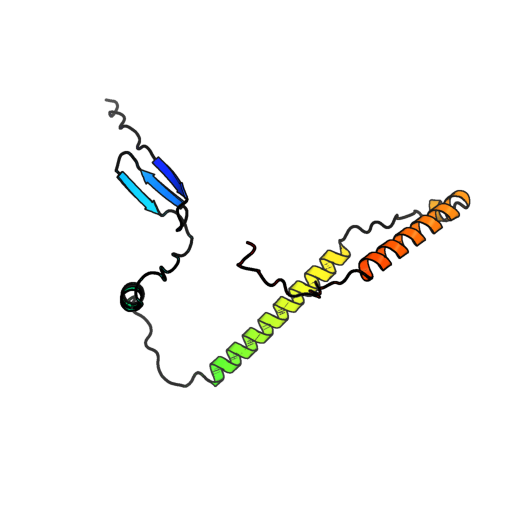 -33.206 -9.890 1.00 53.94 71 THR A CA 1
ATOM 554 C C . THR A 1 71 ? 29.902 -31.913 -9.089 1.00 53.94 71 THR A C 1
ATOM 556 O O . THR A 1 71 ? 29.040 -31.603 -8.271 1.00 53.94 71 THR A O 1
ATOM 559 N N . GLU A 1 72 ? 30.931 -31.121 -9.386 1.00 54.69 72 GLU A N 1
ATOM 560 C CA . GLU A 1 72 ? 31.183 -29.829 -8.742 1.00 54.69 72 GLU A CA 1
ATOM 561 C C . GLU A 1 72 ? 30.112 -28.788 -9.116 1.00 54.69 72 GLU A C 1
ATOM 563 O O . GLU A 1 72 ? 29.523 -28.171 -8.230 1.00 54.69 72 GLU A O 1
ATOM 568 N N . ARG A 1 73 ? 29.720 -28.709 -10.402 1.00 59.25 73 ARG A N 1
ATOM 569 C CA . ARG A 1 73 ? 28.580 -27.879 -10.838 1.00 59.25 73 ARG A CA 1
ATOM 570 C C . ARG A 1 73 ? 27.258 -28.312 -10.216 1.00 59.25 73 ARG A C 1
ATOM 572 O O . ARG A 1 73 ? 26.452 -27.461 -9.867 1.00 59.25 73 ARG A O 1
ATOM 579 N N . VAL A 1 74 ? 26.998 -29.613 -10.057 1.00 60.59 74 VAL A N 1
ATOM 580 C CA . VAL A 1 74 ? 25.757 -30.082 -9.410 1.00 60.59 74 VAL A CA 1
ATOM 581 C C . VAL A 1 74 ? 25.702 -29.637 -7.946 1.00 60.59 74 VAL A C 1
ATOM 583 O O . VAL A 1 74 ? 24.654 -29.179 -7.496 1.00 60.59 74 VAL A O 1
ATOM 586 N N . MET A 1 75 ? 26.818 -29.699 -7.215 1.00 61.31 75 MET A N 1
ATOM 587 C CA . MET A 1 75 ? 26.884 -29.217 -5.832 1.00 61.31 75 MET A CA 1
ATOM 588 C C . MET A 1 75 ? 26.731 -27.689 -5.747 1.00 61.31 75 MET A C 1
ATOM 590 O O . MET A 1 75 ? 25.991 -27.197 -4.894 1.00 61.31 75 MET A O 1
ATOM 594 N N . GLU A 1 76 ? 27.330 -26.947 -6.682 1.00 61.50 76 GLU A N 1
ATOM 595 C CA . GLU A 1 76 ? 27.161 -25.495 -6.815 1.00 61.50 76 GLU A CA 1
ATOM 596 C C . GLU A 1 76 ? 25.709 -25.109 -7.149 1.00 61.50 76 GLU A C 1
ATOM 598 O O . GLU A 1 76 ? 25.148 -24.211 -6.525 1.00 61.50 76 GLU A O 1
ATOM 603 N N . HIS A 1 77 ? 25.046 -25.831 -8.058 1.00 61.34 77 HIS A N 1
ATOM 604 C CA . HIS A 1 77 ? 23.637 -25.617 -8.391 1.00 61.34 77 HIS A CA 1
ATOM 605 C C . HIS A 1 77 ? 22.708 -25.938 -7.214 1.00 61.34 77 HIS A C 1
ATOM 607 O O . HIS A 1 77 ? 21.751 -25.201 -6.985 1.00 61.34 77 HIS A O 1
ATOM 613 N N . ILE A 1 78 ? 22.984 -26.988 -6.434 1.00 65.00 78 ILE A N 1
ATOM 614 C CA . ILE A 1 78 ? 22.210 -27.305 -5.222 1.00 65.00 78 ILE A CA 1
ATOM 615 C C . ILE A 1 78 ? 22.389 -26.199 -4.173 1.00 65.00 78 ILE A C 1
ATOM 617 O O . ILE A 1 78 ? 21.399 -25.735 -3.604 1.00 65.00 78 ILE A O 1
ATOM 621 N N . GLY A 1 79 ? 23.621 -25.724 -3.967 1.00 66.31 79 GLY A N 1
ATOM 622 C CA . GLY A 1 79 ? 23.910 -24.588 -3.091 1.00 66.31 79 GLY A CA 1
ATOM 623 C C . GLY A 1 79 ? 23.209 -23.307 -3.551 1.00 66.31 79 GLY A C 1
ATOM 624 O O . GLY A 1 79 ? 22.539 -22.649 -2.758 1.00 66.31 79 GLY A O 1
ATOM 625 N N . ALA A 1 80 ? 23.267 -22.994 -4.846 1.00 66.06 80 ALA A N 1
ATOM 626 C CA . ALA A 1 80 ? 22.612 -21.831 -5.444 1.00 66.06 80 ALA A CA 1
ATOM 627 C C . ALA A 1 80 ? 21.075 -21.903 -5.370 1.00 66.06 80 ALA A C 1
ATOM 629 O O . ALA A 1 80 ? 20.401 -20.890 -5.176 1.00 66.06 80 ALA A O 1
ATOM 630 N N . VAL A 1 81 ? 20.488 -23.096 -5.491 1.00 64.69 81 VAL A N 1
ATOM 631 C CA . VAL A 1 81 ? 19.042 -23.299 -5.312 1.00 64.69 81 VAL A CA 1
ATOM 632 C C . VAL A 1 81 ? 18.647 -23.119 -3.847 1.00 64.69 81 VAL A C 1
ATOM 634 O O . VAL A 1 81 ? 17.639 -22.467 -3.571 1.00 64.69 81 VAL A O 1
ATOM 637 N N . GLN A 1 82 ? 19.443 -23.629 -2.903 1.00 66.75 82 GLN A N 1
ATOM 638 C CA . GLN A 1 82 ? 19.194 -23.428 -1.473 1.00 66.75 82 GLN A CA 1
ATOM 639 C C . GLN A 1 82 ? 19.298 -21.952 -1.077 1.00 66.75 82 GLN A C 1
ATOM 641 O O . GLN A 1 82 ? 18.411 -21.449 -0.386 1.00 66.75 82 GLN A O 1
ATOM 646 N N . THR A 1 83 ? 20.310 -21.225 -1.557 1.00 68.50 83 THR A N 1
ATOM 647 C CA . THR A 1 83 ? 20.447 -19.785 -1.286 1.00 68.50 83 THR A CA 1
ATOM 648 C C . THR A 1 83 ? 19.335 -18.968 -1.945 1.00 68.50 83 THR A C 1
ATOM 650 O O . THR A 1 83 ? 18.805 -18.049 -1.318 1.00 68.50 83 THR A O 1
ATOM 653 N N . ARG A 1 84 ? 18.886 -19.337 -3.155 1.00 70.69 84 ARG A N 1
ATOM 654 C CA . ARG A 1 84 ? 17.719 -18.727 -3.821 1.00 70.69 84 ARG A CA 1
ATOM 655 C C . ARG A 1 84 ? 16.408 -18.990 -3.077 1.00 70.69 84 ARG A C 1
ATOM 657 O O . ARG A 1 84 ? 15.555 -18.108 -2.992 1.00 70.69 84 ARG A O 1
ATOM 664 N N . GLN A 1 85 ? 16.225 -20.190 -2.535 1.00 76.50 85 GLN A N 1
ATOM 665 C CA . GLN A 1 85 ? 15.037 -20.518 -1.750 1.00 76.50 85 GLN A CA 1
ATOM 666 C C . GLN A 1 85 ? 15.048 -19.789 -0.401 1.00 76.50 85 GLN A C 1
ATOM 668 O O . GLN A 1 85 ? 14.021 -19.255 0.019 1.00 76.50 85 GLN A O 1
ATOM 673 N N . ALA A 1 86 ? 16.211 -19.703 0.250 1.00 76.56 86 ALA A N 1
ATOM 674 C CA . ALA A 1 86 ? 16.390 -18.946 1.484 1.00 76.56 86 ALA A CA 1
ATOM 675 C C . ALA A 1 86 ? 16.114 -17.449 1.278 1.00 76.56 86 ALA A C 1
ATOM 677 O O . ALA A 1 86 ? 15.372 -16.859 2.064 1.00 76.56 86 ALA A O 1
ATOM 678 N N . SER A 1 87 ? 16.621 -16.847 0.196 1.00 72.25 87 SER A N 1
ATOM 679 C CA . SER A 1 87 ? 16.362 -15.437 -0.115 1.00 72.25 87 SER A CA 1
ATOM 680 C C . SER A 1 87 ? 14.889 -15.175 -0.435 1.00 72.25 87 SER A C 1
ATOM 682 O O . SER A 1 87 ? 14.310 -14.220 0.080 1.00 72.25 87 SER A O 1
ATOM 684 N N . LYS A 1 88 ? 14.227 -16.062 -1.188 1.00 85.06 88 LYS A N 1
ATOM 685 C CA . LYS A 1 88 ? 12.782 -15.966 -1.456 1.00 85.06 88 LYS A CA 1
ATOM 686 C C . LYS A 1 88 ? 11.946 -16.066 -0.176 1.00 85.06 88 LYS A C 1
ATOM 688 O O . LYS A 1 88 ? 10.998 -15.301 0.002 1.00 85.06 88 LYS A O 1
ATOM 693 N N . ASN A 1 89 ? 12.307 -16.973 0.730 1.00 83.06 89 ASN A N 1
ATOM 694 C CA . ASN A 1 89 ? 11.643 -17.111 2.026 1.00 83.06 89 ASN A CA 1
ATOM 695 C C . ASN A 1 89 ? 11.880 -15.890 2.927 1.00 83.06 89 ASN A C 1
ATOM 697 O O . ASN A 1 89 ? 10.958 -15.466 3.619 1.00 83.06 89 ASN A O 1
ATOM 701 N N . ALA A 1 90 ? 13.078 -15.300 2.895 1.00 80.88 90 ALA A N 1
ATOM 702 C CA . ALA A 1 90 ? 13.389 -14.076 3.632 1.00 80.88 90 ALA A CA 1
ATOM 703 C C . ALA A 1 90 ? 12.568 -12.881 3.126 1.00 80.88 90 ALA A C 1
ATOM 705 O O . ALA A 1 90 ? 11.992 -12.156 3.931 1.00 80.88 90 ALA A O 1
ATOM 706 N N . VAL A 1 91 ? 12.427 -12.725 1.804 1.00 81.81 91 VAL A N 1
ATOM 707 C CA . VAL A 1 91 ? 11.561 -11.693 1.207 1.00 81.81 91 VAL A CA 1
ATOM 708 C C . VAL A 1 91 ? 10.104 -11.894 1.620 1.00 81.81 91 VAL A C 1
ATOM 710 O O . VAL A 1 91 ? 9.439 -10.934 1.996 1.00 81.81 91 VAL A O 1
ATOM 713 N N . ARG A 1 92 ? 9.608 -13.136 1.604 1.00 81.56 92 ARG A N 1
ATOM 714 C CA . ARG A 1 92 ? 8.243 -13.439 2.048 1.00 81.56 92 ARG A CA 1
ATOM 715 C C . ARG A 1 92 ? 8.032 -13.103 3.530 1.00 81.56 92 ARG A C 1
ATOM 717 O O . ARG A 1 92 ? 7.035 -12.469 3.853 1.00 81.56 92 ARG A O 1
ATOM 724 N N . ARG A 1 93 ? 8.966 -13.472 4.413 1.00 78.62 93 ARG A N 1
ATOM 725 C CA . ARG A 1 93 ? 8.899 -13.113 5.842 1.00 78.62 93 ARG A CA 1
ATOM 726 C C . ARG A 1 93 ? 8.936 -11.603 6.051 1.00 78.62 93 ARG A C 1
ATOM 728 O O . ARG A 1 93 ? 8.110 -11.088 6.787 1.00 78.62 93 ARG A O 1
ATOM 735 N N . ALA A 1 94 ? 9.807 -10.889 5.341 1.00 72.81 94 ALA A N 1
ATOM 736 C CA . ALA A 1 94 ? 9.857 -9.430 5.399 1.00 72.81 94 ALA A CA 1
ATOM 737 C C . ALA A 1 94 ? 8.546 -8.782 4.917 1.00 72.81 94 ALA A C 1
ATOM 739 O O . ALA A 1 94 ? 8.132 -7.762 5.456 1.00 72.81 94 ALA A O 1
ATOM 740 N N . GLN A 1 95 ? 7.860 -9.375 3.933 1.00 74.19 95 GLN A N 1
ATOM 741 C CA . GLN A 1 95 ? 6.530 -8.93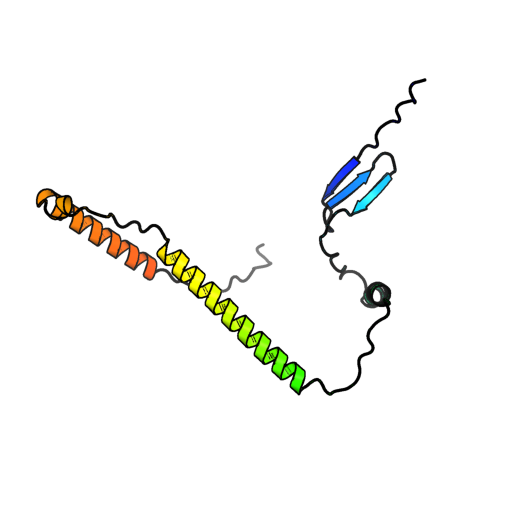1 3.502 1.00 74.19 95 GLN A CA 1
ATOM 742 C C . GLN A 1 95 ? 5.441 -9.227 4.544 1.00 74.19 95 GLN A C 1
ATOM 744 O O . GLN A 1 95 ? 4.571 -8.388 4.754 1.00 74.19 95 GLN A O 1
ATOM 749 N N . GLU A 1 96 ? 5.484 -10.387 5.203 1.00 70.31 96 GLU A N 1
ATOM 750 C CA . GLU A 1 96 ? 4.562 -10.746 6.293 1.00 70.31 96 GLU A CA 1
ATOM 751 C C . GLU A 1 96 ? 4.770 -9.836 7.522 1.00 70.31 96 GLU A C 1
ATOM 753 O O . GLU A 1 96 ? 3.802 -9.324 8.083 1.00 70.31 96 GLU A O 1
ATOM 758 N N . GLU A 1 97 ? 6.019 -9.542 7.888 1.00 67.81 97 GLU A N 1
ATOM 759 C CA . GLU A 1 97 ? 6.374 -8.595 8.955 1.00 67.81 97 GLU A CA 1
ATOM 760 C C . GLU A 1 97 ? 5.999 -7.152 8.593 1.00 67.81 97 GLU A C 1
ATOM 762 O O . GLU A 1 97 ? 5.455 -6.419 9.422 1.00 67.81 97 GLU A O 1
ATOM 767 N N . ALA A 1 98 ? 6.216 -6.744 7.339 1.00 63.53 98 ALA A N 1
ATOM 768 C CA . ALA A 1 98 ? 5.753 -5.451 6.851 1.00 63.53 98 ALA A CA 1
ATOM 769 C C . ALA A 1 98 ? 4.224 -5.355 6.911 1.00 63.53 98 ALA A C 1
ATOM 771 O O . ALA A 1 98 ? 3.721 -4.325 7.344 1.00 63.53 98 ALA A O 1
ATOM 772 N N . ALA A 1 99 ? 3.495 -6.421 6.551 1.00 62.38 99 ALA A N 1
ATOM 773 C CA . ALA A 1 99 ? 2.038 -6.495 6.663 1.00 62.38 99 ALA A CA 1
ATOM 774 C C . ALA A 1 99 ? 1.554 -6.398 8.120 1.00 62.38 99 ALA A C 1
ATOM 776 O O . ALA A 1 99 ? 0.555 -5.730 8.378 1.00 62.38 99 ALA A O 1
ATOM 777 N N . ALA A 1 100 ? 2.281 -6.989 9.075 1.00 60.66 100 ALA A N 1
ATOM 778 C CA . ALA A 1 100 ? 1.989 -6.866 10.506 1.00 60.66 100 ALA A CA 1
ATOM 779 C C . ALA A 1 100 ? 2.211 -5.439 11.048 1.00 60.66 100 ALA A C 1
ATOM 781 O O . ALA A 1 100 ? 1.537 -5.026 11.989 1.00 60.66 100 ALA A O 1
ATOM 782 N N . ASN A 1 101 ? 3.119 -4.671 10.437 1.00 60.47 101 ASN A N 1
ATOM 783 C CA . ASN A 1 101 ? 3.384 -3.268 10.774 1.00 60.47 101 ASN A CA 1
ATOM 784 C C . ASN A 1 101 ? 2.572 -2.272 9.912 1.00 60.47 101 ASN A C 1
ATOM 786 O O . ASN A 1 101 ? 2.732 -1.053 10.025 1.00 60.47 101 ASN A O 1
ATOM 790 N N . VAL A 1 102 ? 1.680 -2.746 9.032 1.00 63.75 102 VAL A N 1
ATOM 791 C CA . VAL A 1 102 ? 0.770 -1.843 8.318 1.00 63.75 102 VAL A CA 1
ATOM 792 C C . VAL A 1 102 ? -0.214 -1.273 9.329 1.00 63.75 102 VAL A C 1
ATOM 794 O O . VAL A 1 102 ? -1.012 -1.993 9.923 1.00 63.75 102 VAL A O 1
ATOM 797 N N . LYS A 1 103 ? -0.184 0.053 9.487 1.00 65.94 103 LYS A N 1
ATOM 798 C CA . LYS A 1 103 ? -1.193 0.805 10.238 1.00 65.94 103 LYS A CA 1
ATOM 799 C C . LYS A 1 103 ? -2.575 0.447 9.688 1.00 65.94 103 LYS A C 1
ATOM 801 O O . LYS A 1 103 ? -2.929 0.842 8.574 1.00 65.94 103 LYS A O 1
ATOM 806 N N . THR A 1 104 ? -3.339 -0.337 10.442 1.00 72.50 104 THR A N 1
ATOM 807 C CA . THR A 1 104 ? -4.710 -0.681 10.073 1.00 72.50 104 THR A CA 1
ATOM 808 C C . THR A 1 104 ? -5.585 0.542 10.325 1.00 72.50 104 THR A C 1
ATOM 810 O O . THR A 1 104 ? -5.398 1.279 11.290 1.00 72.50 104 THR A O 1
ATOM 813 N N . SER A 1 105 ? -6.557 0.792 9.454 1.00 79.56 105 SER A N 1
ATOM 814 C CA . SER A 1 105 ? -7.529 1.878 9.638 1.00 79.56 105 SER A CA 1
ATOM 815 C C . SER A 1 105 ? -8.597 1.549 10.692 1.00 79.56 105 SER A C 1
ATOM 817 O O . SER A 1 105 ? -9.602 2.249 10.788 1.00 79.56 105 SER A O 1
ATOM 819 N N . ARG A 1 106 ? -8.425 0.462 11.456 1.00 90.12 106 ARG A N 1
ATOM 820 C CA . ARG A 1 106 ? -9.396 -0.015 12.439 1.00 90.12 106 ARG A CA 1
ATOM 821 C C . ARG A 1 106 ? -9.219 0.748 13.749 1.00 90.12 106 ARG A C 1
ATOM 823 O O . ARG A 1 106 ? -8.166 0.663 14.381 1.00 90.12 106 ARG A O 1
ATOM 830 N N . LEU A 1 107 ? -10.263 1.470 14.151 1.00 90.81 107 LEU A N 1
ATOM 831 C CA . LEU A 1 107 ? -10.283 2.198 15.419 1.00 90.81 107 LEU A CA 1
ATOM 832 C C . LEU A 1 107 ? -10.152 1.224 16.597 1.00 90.81 107 LEU A C 1
ATOM 834 O O . LEU A 1 107 ? -10.809 0.182 16.627 1.00 90.81 107 LEU A O 1
ATOM 838 N N . GLN A 1 108 ? -9.287 1.580 17.544 1.00 90.31 108 GLN A N 1
ATOM 839 C CA . GLN A 1 108 ? -9.080 0.858 18.795 1.00 90.31 108 GLN A CA 1
ATOM 840 C C . GLN A 1 108 ? -9.890 1.567 19.880 1.00 90.31 108 GLN A C 1
ATOM 842 O O . GLN A 1 108 ? -9.762 2.780 20.024 1.00 90.31 108 GLN A O 1
ATOM 847 N N . PHE A 1 109 ? -10.720 0.823 20.608 1.00 90.38 109 PHE A N 1
ATOM 848 C CA . PHE A 1 109 ? -11.557 1.353 21.684 1.00 90.38 109 PHE A CA 1
ATOM 849 C C . PHE A 1 109 ? -11.048 0.840 23.027 1.00 90.38 109 PHE A C 1
ATOM 851 O O . PHE A 1 109 ? -10.613 -0.309 23.139 1.00 90.38 109 PHE A O 1
ATOM 858 N N . THR A 1 110 ? -11.103 1.690 24.043 1.00 92.81 110 THR A N 1
ATOM 859 C CA . THR A 1 110 ? -10.774 1.320 25.422 1.00 92.81 110 THR A CA 1
ATOM 860 C C . THR A 1 110 ? -11.922 0.533 26.064 1.00 92.81 110 THR A C 1
ATOM 862 O O . THR A 1 110 ? -13.058 0.558 25.590 1.00 92.81 110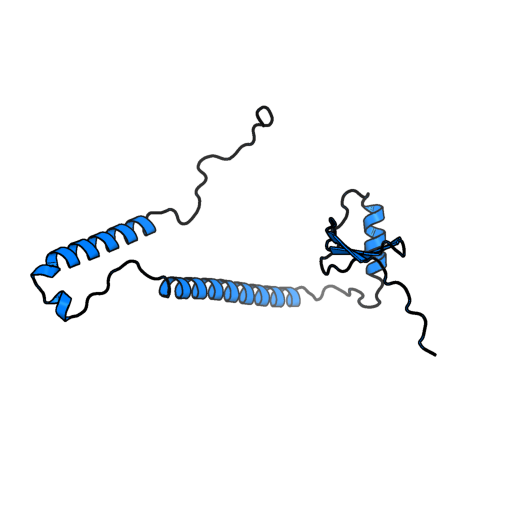 THR A O 1
ATOM 865 N N . ALA A 1 111 ? -11.645 -0.185 27.157 1.00 88.69 111 ALA A N 1
ATOM 866 C CA . ALA A 1 111 ? -12.666 -0.974 27.855 1.00 88.69 111 ALA A CA 1
ATOM 867 C C . ALA A 1 111 ? -13.840 -0.110 28.359 1.00 88.69 111 ALA A C 1
ATOM 869 O O . ALA A 1 111 ? -14.987 -0.550 28.321 1.00 88.69 111 ALA A O 1
ATOM 870 N N . GLU A 1 112 ? -13.558 1.130 28.763 1.00 87.62 112 GLU A N 1
ATOM 871 C CA . GLU A 1 112 ? -14.571 2.096 29.195 1.00 87.62 112 GLU A CA 1
ATOM 872 C C . GLU A 1 112 ? -15.500 2.480 28.034 1.00 87.62 112 GLU A C 1
ATOM 874 O O . GLU A 1 112 ? -16.721 2.408 28.166 1.00 87.62 112 GLU A O 1
ATOM 879 N N . GLU A 1 113 ? -14.949 2.773 26.854 1.00 88.44 113 GLU A N 1
ATOM 880 C CA . GLU A 1 113 ? -15.734 3.110 25.658 1.00 88.44 113 GLU A CA 1
ATOM 881 C C . GLU A 1 113 ? -16.573 1.935 25.148 1.00 88.44 113 GLU A C 1
ATOM 883 O O . GLU A 1 113 ? -17.689 2.139 24.675 1.00 88.44 113 GLU A O 1
ATOM 888 N N . LEU A 1 114 ? -16.066 0.705 25.277 1.00 88.81 114 LEU A N 1
ATOM 889 C CA . LEU A 1 114 ? -16.809 -0.507 24.923 1.00 88.81 114 LEU A CA 1
ATOM 890 C C . LEU A 1 114 ? -17.997 -0.766 25.860 1.00 88.81 114 LEU A C 1
ATOM 892 O O . LEU A 1 114 ? -18.975 -1.378 25.439 1.00 88.81 114 LEU A O 1
ATOM 896 N N . SER A 1 115 ? -17.919 -0.310 27.113 1.00 89.81 115 SER A N 1
ATOM 897 C CA . SER A 1 115 ? -18.991 -0.465 28.104 1.00 89.81 115 SER A CA 1
ATOM 898 C C . SER A 1 115 ? -20.079 0.611 28.018 1.00 89.81 115 SER A C 1
ATOM 900 O O . SER A 1 115 ? -21.154 0.441 28.593 1.00 89.81 115 SER A O 1
ATOM 902 N N . ASN A 1 116 ? -19.832 1.695 27.275 1.00 92.56 116 ASN A N 1
ATOM 903 C CA . ASN A 1 116 ? -20.773 2.800 27.124 1.00 92.56 116 ASN A CA 1
ATOM 904 C C . ASN A 1 116 ? -21.865 2.455 26.092 1.00 92.56 116 ASN A C 1
ATOM 906 O O . ASN A 1 116 ? -21.573 2.388 24.891 1.00 92.56 116 ASN A O 1
ATOM 910 N N . PRO A 1 117 ? -23.142 2.312 26.503 1.00 91.19 117 PRO A N 1
ATOM 911 C CA . PRO A 1 117 ? -24.220 1.929 25.587 1.00 91.19 117 PRO A CA 1
ATOM 912 C C . PRO A 1 117 ? -24.472 2.981 24.496 1.00 91.19 117 PRO A C 1
ATOM 914 O O . PRO A 1 117 ? -24.884 2.649 23.387 1.00 91.19 117 PRO A O 1
ATOM 917 N N . GLU A 1 118 ? -24.172 4.253 24.769 1.00 93.00 118 GLU A N 1
ATOM 918 C CA . GLU A 1 118 ? -24.299 5.340 23.791 1.00 93.00 118 GLU A CA 1
ATOM 919 C C . GLU A 1 118 ? -23.313 5.198 22.619 1.00 93.00 118 GLU A C 1
ATOM 921 O O . GLU A 1 118 ? -23.632 5.551 21.480 1.00 93.00 118 GLU A O 1
ATOM 926 N N . LEU A 1 119 ? -22.124 4.643 22.878 1.00 93.31 119 LEU A N 1
ATOM 927 C CA . LEU A 1 119 ? -21.079 4.455 21.871 1.00 93.31 119 LEU A CA 1
ATOM 928 C C . LEU A 1 119 ? -21.208 3.124 21.132 1.00 93.31 119 LEU A C 1
ATOM 930 O O . LEU A 1 119 ? -20.703 3.003 20.015 1.00 93.31 119 LEU A O 1
ATOM 934 N N . GLU A 1 120 ? -21.928 2.150 21.692 1.00 93.12 120 GLU A N 1
ATOM 935 C CA . GLU A 1 120 ? -22.063 0.804 21.132 1.00 93.12 120 GLU A CA 1
ATOM 936 C C . GLU A 1 120 ? -22.511 0.823 19.660 1.00 93.12 120 GLU A C 1
ATOM 938 O O . GLU A 1 120 ? -21.924 0.153 18.803 1.00 93.12 120 GLU A O 1
ATOM 943 N N . ALA A 1 121 ? -23.512 1.643 19.326 1.00 95.12 121 ALA A N 1
ATOM 944 C CA . ALA A 1 121 ? -24.008 1.761 17.957 1.00 95.12 121 ALA A CA 1
ATOM 945 C C . ALA A 1 121 ? -22.941 2.301 16.987 1.00 95.12 121 ALA A C 1
ATOM 947 O O . ALA A 1 121 ? -22.856 1.854 15.839 1.00 95.12 121 ALA A O 1
ATOM 948 N N . TYR A 1 122 ? -22.117 3.251 17.432 1.00 94.75 122 TYR A N 1
ATOM 949 C CA . TYR A 1 122 ? -21.040 3.830 16.628 1.00 94.75 122 TYR A CA 1
ATOM 950 C C . TYR A 1 122 ? -19.856 2.874 16.493 1.00 94.75 122 TYR A C 1
ATOM 952 O O . TYR A 1 122 ? -19.316 2.723 15.396 1.00 94.75 122 TYR A O 1
ATOM 960 N N . ILE A 1 123 ? -19.512 2.160 17.565 1.00 94.25 123 ILE A N 1
ATOM 961 C CA . ILE A 1 123 ? -18.478 1.122 17.572 1.00 94.25 123 ILE A CA 1
ATOM 962 C C . ILE A 1 123 ? -18.844 0.017 16.577 1.00 94.25 123 ILE A C 1
ATOM 964 O O . ILE A 1 123 ? -18.035 -0.318 15.712 1.00 94.25 123 ILE A O 1
ATOM 968 N N . ARG A 1 124 ? -20.089 -0.478 16.603 1.00 94.06 124 ARG A N 1
ATOM 969 C CA . ARG A 1 124 ? -20.576 -1.482 15.639 1.00 94.06 124 ARG A CA 1
ATOM 970 C C . ARG A 1 124 ? -20.504 -0.984 14.192 1.00 94.06 124 ARG A C 1
ATOM 972 O O . ARG A 1 124 ? -20.076 -1.725 13.308 1.00 94.06 124 ARG A O 1
ATOM 979 N N . LYS A 1 125 ? -20.891 0.273 13.930 1.00 95.94 125 LYS A N 1
ATOM 980 C CA . LYS A 1 125 ? -20.776 0.885 12.589 1.00 95.94 125 LYS A CA 1
ATOM 981 C C . LYS A 1 125 ? -19.320 0.970 12.130 1.00 95.94 125 LYS A C 1
ATOM 983 O O . LYS A 1 125 ? -19.034 0.635 10.984 1.00 95.94 125 LYS A O 1
ATOM 988 N N . SER A 1 126 ? -18.420 1.381 13.020 1.00 94.44 126 SER A N 1
ATOM 989 C CA . SER A 1 126 ? -16.981 1.465 12.756 1.00 94.44 126 SER A CA 1
ATOM 990 C C . SER A 1 126 ? -16.386 0.094 12.424 1.00 94.44 126 SER A C 1
ATOM 992 O O . SER A 1 126 ? -15.737 -0.063 11.391 1.00 94.44 126 SER A O 1
ATOM 994 N N . GLN A 1 127 ? -16.682 -0.926 13.236 1.00 93.75 127 GLN A N 1
ATOM 995 C CA . GLN A 1 127 ? -16.216 -2.296 13.006 1.00 93.75 127 GLN A CA 1
ATOM 996 C C . GLN A 1 127 ? -16.713 -2.839 11.664 1.00 93.75 127 GLN A C 1
ATOM 998 O O . GLN A 1 127 ? -15.908 -3.301 10.862 1.00 93.75 127 GLN A O 1
ATOM 1003 N N . LYS A 1 128 ? -18.008 -2.674 11.362 1.00 95.88 128 LYS A N 1
ATOM 1004 C CA . LYS A 1 128 ? -18.583 -3.082 10.073 1.00 95.88 128 LYS A CA 1
ATOM 1005 C C . LYS A 1 128 ? -17.928 -2.367 8.888 1.00 95.88 128 LYS A C 1
ATOM 1007 O O . LYS A 1 128 ? -17.712 -2.974 7.843 1.00 95.88 128 LYS A O 1
ATOM 1012 N N . ALA A 1 129 ? -17.626 -1.076 9.025 1.00 95.19 129 ALA A N 1
ATOM 1013 C CA . ALA A 1 129 ? -16.945 -0.318 7.981 1.00 95.19 129 ALA A CA 1
ATOM 1014 C C . ALA A 1 129 ? -15.512 -0.823 7.747 1.00 95.19 129 ALA A C 1
ATOM 1016 O O . ALA A 1 129 ? -15.095 -0.943 6.596 1.00 95.19 129 ALA A O 1
ATOM 1017 N N . ALA A 1 130 ? -14.784 -1.157 8.815 1.00 94.06 130 ALA A N 1
ATOM 1018 C CA . ALA A 1 130 ? -13.457 -1.757 8.715 1.00 94.06 130 ALA A CA 1
ATOM 1019 C C . ALA A 1 130 ? -13.510 -3.136 8.035 1.00 94.06 130 ALA A C 1
ATOM 1021 O O . ALA A 1 130 ? -12.751 -3.371 7.100 1.00 94.06 130 ALA A O 1
ATOM 1022 N N . ASP A 1 131 ? -14.463 -3.992 8.413 1.00 93.94 131 ASP A N 1
ATOM 1023 C CA . ASP A 1 131 ? -14.619 -5.322 7.811 1.00 93.94 131 ASP A CA 1
ATOM 1024 C C . ASP A 1 131 ? -14.944 -5.223 6.306 1.00 93.94 131 ASP A C 1
ATOM 1026 O O . ASP A 1 131 ? -14.381 -5.949 5.485 1.00 93.94 131 ASP A O 1
ATOM 1030 N N . ASN A 1 132 ? -15.797 -4.268 5.915 1.00 95.38 132 ASN A N 1
ATOM 1031 C CA . ASN A 1 132 ? -16.097 -3.991 4.507 1.00 95.38 132 ASN A CA 1
ATOM 1032 C C . ASN A 1 132 ? -14.862 -3.510 3.728 1.00 95.38 132 ASN A C 1
ATOM 1034 O O . ASN A 1 132 ? -14.678 -3.884 2.569 1.00 95.38 132 ASN A O 1
ATOM 1038 N N . LEU A 1 133 ? -14.026 -2.669 4.343 1.00 92.81 133 LEU A N 1
ATOM 1039 C CA . LEU A 1 133 ? -12.787 -2.179 3.739 1.00 92.81 133 LEU A CA 1
ATOM 1040 C C . LEU A 1 133 ? -11.798 -3.329 3.532 1.00 92.81 133 LEU A C 1
ATOM 1042 O O . LEU A 1 133 ? -11.221 -3.444 2.449 1.00 92.81 133 LEU A O 1
ATOM 1046 N N . ASP A 1 134 ? -11.623 -4.189 4.532 1.00 90.56 134 ASP A N 1
ATOM 1047 C CA . ASP A 1 134 ? -10.728 -5.342 4.445 1.00 90.56 134 ASP A CA 1
ATOM 1048 C C . ASP A 1 134 ? -11.212 -6.335 3.379 1.00 90.56 134 ASP A C 1
ATOM 1050 O O . ASP A 1 134 ? -10.414 -6.800 2.561 1.00 90.56 134 ASP A O 1
ATOM 1054 N N . ALA A 1 135 ? -12.526 -6.573 3.294 1.00 93.38 135 ALA A N 1
ATOM 1055 C CA . ALA A 1 135 ? -13.130 -7.374 2.233 1.00 93.38 135 ALA A CA 1
ATOM 1056 C C . ALA A 1 135 ? -12.899 -6.764 0.839 1.00 93.38 135 ALA A C 1
ATOM 1058 O O . ALA A 1 135 ? -12.513 -7.473 -0.091 1.00 93.38 135 ALA A O 1
ATOM 1059 N N . ALA A 1 136 ? -13.073 -5.448 0.687 1.00 93.50 136 ALA A N 1
ATOM 1060 C CA . ALA A 1 136 ? -12.823 -4.756 -0.575 1.00 93.50 136 ALA A CA 1
ATOM 1061 C C . ALA A 1 136 ? -11.344 -4.832 -0.986 1.00 93.50 136 ALA A C 1
ATOM 1063 O O . ALA A 1 136 ? -11.043 -5.102 -2.147 1.00 93.50 136 ALA A O 1
ATOM 1064 N N . ARG A 1 137 ? -10.413 -4.657 -0.038 1.00 88.06 137 ARG A N 1
ATOM 1065 C CA . ARG A 1 137 ? -8.972 -4.827 -0.285 1.00 88.06 137 ARG A CA 1
ATOM 1066 C C . ARG A 1 137 ? -8.628 -6.256 -0.688 1.00 88.06 137 ARG A C 1
ATOM 1068 O O . ARG A 1 137 ? -7.812 -6.442 -1.584 1.00 88.06 137 ARG A O 1
ATOM 1075 N N . ALA A 1 138 ? -9.248 -7.249 -0.055 1.00 88.56 138 ALA A N 1
ATOM 1076 C CA . ALA A 1 138 ? -9.043 -8.655 -0.388 1.00 88.56 138 ALA A CA 1
ATOM 1077 C C . ALA A 1 138 ? -9.621 -9.036 -1.763 1.00 88.56 138 ALA A C 1
ATOM 1079 O O . ALA A 1 138 ? -9.074 -9.919 -2.422 1.00 88.56 138 ALA A O 1
ATOM 1080 N N . ALA A 1 139 ? -10.694 -8.371 -2.203 1.00 93.12 139 ALA A N 1
ATOM 1081 C CA . ALA A 1 139 ? -11.317 -8.583 -3.510 1.00 93.12 139 ALA A CA 1
ATOM 1082 C C . ALA A 1 139 ? -10.517 -7.982 -4.679 1.00 93.12 139 ALA A C 1
ATOM 1084 O O . ALA A 1 139 ? -10.741 -8.357 -5.832 1.00 93.12 139 ALA A O 1
ATOM 1085 N N . LEU A 1 140 ? -9.589 -7.056 -4.411 1.00 86.19 140 LEU A N 1
ATOM 1086 C CA . LEU A 1 140 ? -8.731 -6.501 -5.453 1.00 86.19 140 LEU A CA 1
ATOM 1087 C C . LEU A 1 140 ? -7.799 -7.589 -6.017 1.00 86.19 140 LEU A C 1
ATOM 1089 O O . LEU A 1 140 ? -7.141 -8.297 -5.246 1.00 86.19 140 LEU A O 1
ATOM 1093 N N . PRO A 1 141 ? -7.685 -7.713 -7.354 1.00 88.50 141 PRO A N 1
ATOM 1094 C CA . PRO A 1 141 ? -6.724 -8.616 -7.970 1.00 88.50 141 PRO A CA 1
ATOM 1095 C C . PRO A 1 141 ? -5.306 -8.291 -7.496 1.00 88.50 141 PRO A C 1
ATOM 1097 O O . PRO A 1 141 ? -4.827 -7.169 -7.659 1.00 88.50 141 PRO A O 1
ATOM 1100 N N . LYS A 1 142 ? -4.623 -9.284 -6.919 1.00 86.12 142 LYS A N 1
ATOM 1101 C CA . LYS A 1 142 ? -3.225 -9.139 -6.477 1.00 86.12 142 LYS A CA 1
ATOM 1102 C C . LYS A 1 142 ? -2.264 -8.997 -7.653 1.00 86.12 142 LYS A C 1
ATOM 1104 O O . LYS A 1 142 ? -1.213 -8.380 -7.526 1.00 86.12 142 LYS A O 1
ATOM 1109 N N . GLU A 1 143 ? -2.642 -9.564 -8.792 1.00 84.44 143 GLU A N 1
ATOM 1110 C CA . GLU A 1 143 ? -1.876 -9.528 -10.027 1.00 84.44 143 GLU A CA 1
ATOM 1111 C C . GLU A 1 143 ? -2.677 -8.828 -11.118 1.00 84.44 143 GLU A C 1
ATOM 1113 O O . GLU A 1 143 ? -3.903 -8.936 -11.212 1.00 84.44 143 GLU A O 1
ATOM 1118 N N . LYS A 1 144 ? -1.962 -8.086 -11.960 1.00 83.56 144 LYS A N 1
ATOM 1119 C CA . LYS A 1 144 ? -2.561 -7.372 -13.077 1.00 83.56 144 LYS A CA 1
ATOM 1120 C C . LYS A 1 144 ? -2.942 -8.370 -14.169 1.00 83.56 144 LYS A C 1
ATOM 1122 O O . LYS A 1 144 ? -2.087 -8.813 -14.929 1.00 83.56 144 LYS A O 1
ATOM 1127 N N . VAL A 1 145 ? -4.233 -8.658 -14.292 1.00 80.81 145 VAL A N 1
ATOM 1128 C CA . VAL A 1 145 ? -4.773 -9.461 -15.395 1.00 80.81 145 VAL A CA 1
ATOM 1129 C C . VAL A 1 145 ? -4.996 -8.554 -16.609 1.00 80.81 145 VAL A C 1
ATOM 1131 O O . VAL A 1 145 ? -5.922 -7.742 -16.641 1.00 80.81 145 VAL A O 1
ATOM 1134 N N . LEU A 1 146 ? -4.116 -8.648 -17.608 1.00 82.06 146 LEU A N 1
ATOM 1135 C CA . LEU A 1 146 ? -4.281 -7.972 -18.898 1.00 82.06 146 LEU A CA 1
ATOM 1136 C C . LEU A 1 146 ? -5.265 -8.779 -19.756 1.00 82.06 146 LEU A C 1
ATOM 1138 O O . LEU A 1 146 ? -4.904 -9.805 -20.315 1.00 82.06 146 LEU A O 1
ATOM 1142 N N . VAL A 1 147 ? -6.513 -8.315 -19.852 1.00 81.19 147 VAL A N 1
ATOM 1143 C CA . VAL A 1 147 ? -7.567 -8.986 -20.645 1.00 81.19 147 VAL A CA 1
ATOM 1144 C C . VAL A 1 147 ? -7.370 -8.796 -22.154 1.00 81.19 147 VAL A C 1
ATOM 1146 O O . VAL A 1 147 ? -7.815 -9.616 -22.950 1.00 81.19 147 VAL A O 1
ATOM 1149 N N . LYS A 1 148 ? -6.709 -7.709 -22.561 1.00 84.25 148 LYS A N 1
ATOM 1150 C CA . LYS A 1 148 ? -6.359 -7.431 -23.956 1.00 84.25 148 LYS A CA 1
ATOM 1151 C C . LYS A 1 148 ? -4.875 -7.131 -24.046 1.00 84.25 148 LYS A C 1
ATOM 1153 O O . LYS A 1 148 ? -4.346 -6.362 -23.238 1.00 84.25 148 LYS A O 1
ATOM 1158 N N . GLU A 1 149 ? -4.227 -7.725 -25.036 1.00 81.12 149 GLU A N 1
ATOM 1159 C CA . GLU A 1 149 ? -2.858 -7.385 -25.395 1.00 81.12 149 GLU A CA 1
ATOM 1160 C C . GLU A 1 149 ? -2.816 -5.925 -25.850 1.00 81.12 149 GLU A C 1
ATOM 1162 O O . GLU A 1 149 ? -3.669 -5.469 -26.617 1.00 81.12 149 GLU A O 1
ATOM 1167 N N . ARG A 1 150 ? -1.842 -5.160 -25.348 1.00 81.12 150 ARG A N 1
ATOM 1168 C CA . ARG A 1 150 ? -1.561 -3.843 -25.920 1.00 81.12 150 ARG A CA 1
ATOM 1169 C C . ARG A 1 150 ? -0.770 -4.062 -27.201 1.00 81.12 150 ARG A C 1
ATOM 1171 O O . ARG A 1 150 ? 0.451 -4.159 -27.150 1.00 81.12 150 ARG A O 1
ATOM 1178 N N . VAL A 1 151 ? -1.479 -4.159 -28.318 1.00 83.12 151 VAL A N 1
ATOM 1179 C CA . VAL A 1 151 ? -0.878 -4.140 -29.653 1.00 83.12 151 VAL A CA 1
ATOM 1180 C C . VAL A 1 151 ? -0.707 -2.683 -30.066 1.00 83.12 151 VAL A C 1
ATOM 1182 O O . VAL A 1 151 ? -1.659 -1.904 -30.016 1.00 83.12 151 VAL A O 1
ATOM 1185 N N . PHE A 1 152 ? 0.523 -2.313 -30.408 1.00 80.69 152 PHE A N 1
ATOM 1186 C CA . PHE A 1 152 ? 0.848 -1.002 -30.953 1.00 80.69 152 PHE A CA 1
ATOM 1187 C C . PHE A 1 152 ? 0.415 -0.956 -32.422 1.00 80.69 152 PHE A C 1
ATOM 1189 O O . PHE A 1 152 ? 0.799 -1.826 -33.201 1.00 80.69 152 PHE A O 1
ATOM 1196 N N . ASP A 1 153 ? -0.419 0.020 -32.780 1.00 81.94 153 ASP A N 1
ATOM 1197 C CA . ASP A 1 153 ? -0.862 0.246 -34.158 1.00 81.94 153 ASP A CA 1
ATOM 1198 C C . ASP A 1 153 ? 0.063 1.286 -34.803 1.00 81.94 153 ASP A C 1
ATOM 1200 O O . ASP A 1 153 ? -0.111 2.490 -34.610 1.00 81.94 153 ASP A O 1
ATOM 1204 N N . GLU A 1 154 ? 1.059 0.813 -35.557 1.00 77.12 154 GLU A N 1
ATOM 1205 C CA . GLU A 1 154 ? 2.077 1.655 -36.206 1.00 77.12 154 GLU A CA 1
ATOM 1206 C C . GLU A 1 154 ? 1.477 2.716 -37.144 1.00 77.12 154 GLU A C 1
ATOM 1208 O O . GLU A 1 154 ? 2.086 3.762 -37.359 1.00 77.12 154 GLU A O 1
ATOM 1213 N N . ALA A 1 155 ? 0.268 2.491 -37.670 1.00 80.00 155 ALA A N 1
ATOM 1214 C CA . ALA A 1 155 ? -0.412 3.454 -38.532 1.00 80.00 155 ALA A CA 1
ATOM 1215 C C . ALA A 1 155 ? -1.031 4.631 -37.759 1.00 80.00 155 ALA A C 1
ATOM 1217 O O . ALA A 1 155 ? -1.386 5.641 -38.370 1.00 80.00 155 ALA A O 1
ATOM 1218 N N . LYS A 1 156 ? -1.202 4.502 -36.437 1.00 76.50 156 LYS A N 1
ATOM 1219 C CA . LYS A 1 156 ? -1.873 5.506 -35.598 1.00 76.50 156 LYS A CA 1
ATOM 1220 C C . LYS A 1 156 ? -0.972 6.191 -34.574 1.00 76.50 156 LYS A C 1
ATOM 1222 O O . LYS A 1 156 ? -1.403 7.232 -34.091 1.00 76.50 156 LYS A O 1
ATOM 1227 N N . GLY A 1 157 ? 0.236 5.672 -34.324 1.00 62.12 157 GLY A N 1
ATOM 1228 C CA . GLY A 1 157 ? 1.254 6.302 -33.468 1.00 62.12 157 GLY A CA 1
ATOM 1229 C C . GLY A 1 157 ? 0.855 6.378 -32.001 1.00 62.12 157 GLY A C 1
ATOM 1230 O O . GLY A 1 157 ? 0.182 7.354 -31.613 1.00 62.12 157 GLY A O 1
#

pLDDT: mean 75.39, std 15.89, range [37.91, 95.94]

Sequence (157 aa):
MKDPLKPRDKITQKMSRDGLIEVNETKETAERISRREQEADFSKQPEQAAQDTAAQLTSPGTFPKNDTGKTERVMEHIGAVQTRQASKNAVRRAQEEAAANVKTSRLQFTAEELSNPELEAYIRKSQKAADNLDAARAALPKEKVLVKERVFDEAKG

Organism: NCBI:txid408170